Protein AF-A0A2E6ZWD9-F1 (afdb_monomer)

Mean predicted aligned error: 12.76 Å

Nearest PDB structures (foldseek):
  1gdv-assembly1_A  TM=7.088E-01  e=1.291E-01  Pyropia yezoensis
  1n90-assembly1_B  TM=5.352E-01  e=5.488E-02  Pseudomonas aeruginosa

Foldseek 3Di:
DDDDDDDDDDDDDPDDDPDDDPPPPPPPPDPPPPDPFQAAAPVLLVLLVVLCVVFPCVQQPADVPRGRNDHHLEDDVVCVVAQQFFLLVVLCCCQPPPPVDDDRDDDCNSQSNLVNSQVRHVRDHGDHHHDSNGRAGSNHD

Radius of gyration: 34.22 Å; Cα contacts (8 Å, |Δi|>4): 166; chains: 1; bounding box: 53×88×91 Å

Solvent-accessible surface area (backbone atoms only — not comparable to full-atom values): 8767 Å² total; per-residue (Å²): 134,88,85,85,90,80,88,90,81,86,84,89,77,97,73,89,78,94,72,87,79,83,78,77,77,78,80,76,76,74,77,76,73,87,60,83,74,36,65,16,28,60,68,36,21,54,57,4,45,59,52,31,64,74,64,42,36,85,36,39,36,68,53,95,96,42,80,48,76,44,73,56,73,46,55,69,76,26,43,79,72,39,21,82,36,34,36,25,58,55,44,50,48,45,62,79,56,38,56,89,68,80,87,58,79,61,87,63,45,59,51,15,32,48,33,22,41,36,47,67,57,70,45,64,69,29,91,45,72,54,62,52,75,37,79,53,46,50,64,54,132

pLDDT: mean 83.59, std 18.24, range [41.59, 98.69]

Sequence (141 aa):
MPPESTAPELSFGLKLMVKCCLTVVVWNALPATIGAQSTYTAAQADAGRLEYDRRCAECHEASDGFPRRAPALSGPGFEDRWGERRIRDLFVRMRDGMPPAGVRPRGESYTNVLAYLLRLNSVPAGATPLDPLSYEPLLGP

Structure (mmCIF, N/CA/C/O backbone):
data_AF-A0A2E6ZWD9-F1
#
_entry.id   AF-A0A2E6ZWD9-F1
#
loop_
_atom_site.group_PDB
_atom_site.id
_atom_site.type_symbol
_atom_site.label_atom_id
_atom_site.label_alt_id
_atom_site.label_comp_id
_atom_site.label_asym_id
_atom_site.label_entity_id
_atom_site.label_seq_id
_atom_site.pdbx_PDB_ins_code
_atom_site.Cartn_x
_atom_site.Cartn_y
_atom_site.Cartn_z
_atom_site.occupancy
_atom_site.B_iso_or_equiv
_atom_site.auth_seq_id
_atom_site.auth_comp_id
_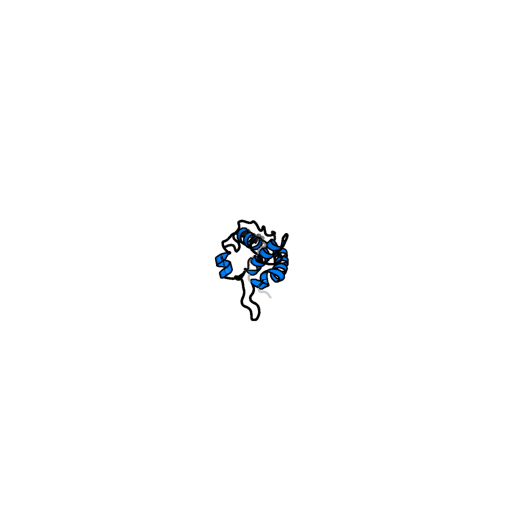atom_site.auth_asym_id
_atom_site.auth_atom_id
_atom_site.pdbx_PDB_model_num
ATOM 1 N N . MET A 1 1 ? -41.657 -77.055 72.518 1.00 43.84 1 MET A N 1
ATOM 2 C CA . MET A 1 1 ? -40.238 -77.155 72.909 1.00 43.84 1 MET A CA 1
ATOM 3 C C . MET A 1 1 ? -39.595 -75.806 72.590 1.00 43.84 1 MET A C 1
ATOM 5 O O . MET A 1 1 ? -39.558 -75.477 71.411 1.00 43.84 1 MET A O 1
ATOM 9 N N . PRO A 1 2 ? -39.254 -74.975 73.594 1.00 69.06 2 PRO A N 1
ATOM 10 C CA . PRO A 1 2 ? -38.356 -73.814 73.443 1.00 69.06 2 PRO A CA 1
ATOM 11 C C . PRO A 1 2 ? -36.889 -74.341 73.403 1.00 69.06 2 PRO A C 1
ATOM 13 O O . PRO A 1 2 ? -36.739 -75.553 73.608 1.00 69.06 2 PRO A O 1
ATOM 16 N N . PRO A 1 3 ? -35.815 -73.574 73.089 1.00 56.56 3 PRO A N 1
ATOM 17 C CA . PRO A 1 3 ? -35.453 -72.231 73.594 1.00 56.56 3 PRO A CA 1
ATOM 18 C C . PRO A 1 3 ? -35.149 -71.210 72.471 1.00 56.56 3 PRO A C 1
ATOM 20 O O . PRO A 1 3 ? -34.885 -71.592 71.339 1.00 56.56 3 PRO A O 1
ATOM 23 N N . GLU A 1 4 ? -35.317 -69.895 72.617 1.00 49.03 4 GLU A N 1
ATOM 24 C CA . GLU A 1 4 ? -34.938 -68.927 73.666 1.00 49.03 4 GLU A CA 1
ATOM 25 C C . GLU A 1 4 ? -33.495 -68.391 73.543 1.00 49.03 4 GLU A C 1
ATOM 27 O O . GLU A 1 4 ? -32.522 -69.137 73.630 1.00 49.03 4 GLU A O 1
ATOM 32 N N . SER A 1 5 ? -33.427 -67.050 73.460 1.00 54.19 5 SER A N 1
ATOM 33 C CA . SER A 1 5 ? -32.291 -66.155 73.758 1.00 54.19 5 SER A CA 1
ATOM 34 C C . SER A 1 5 ? -31.223 -66.026 72.648 1.00 54.19 5 SER A C 1
ATOM 36 O O . SER A 1 5 ? -30.875 -67.009 72.012 1.00 54.19 5 SER A O 1
ATOM 38 N N . THR A 1 6 ? -30.671 -64.863 72.287 1.00 53.28 6 THR A N 1
ATOM 39 C CA . THR A 1 6 ? -30.479 -63.546 72.934 1.00 53.28 6 THR A CA 1
ATOM 40 C C . THR A 1 6 ? -30.248 -62.498 71.814 1.00 53.28 6 THR A C 1
ATOM 42 O O . THR A 1 6 ? -29.515 -62.777 70.875 1.00 53.28 6 THR A O 1
ATOM 45 N N . ALA A 1 7 ? -31.002 -61.391 71.730 1.00 60.31 7 ALA A N 1
ATOM 46 C CA . ALA A 1 7 ? -30.761 -60.067 72.353 1.00 60.31 7 ALA A CA 1
ATOM 47 C C . ALA A 1 7 ? -29.796 -59.148 71.519 1.00 60.31 7 ALA A C 1
ATOM 49 O O . ALA A 1 7 ? -29.251 -59.614 70.527 1.00 60.31 7 ALA A O 1
ATOM 50 N N . PRO A 1 8 ? -29.632 -57.843 71.831 1.00 49.12 8 PRO A N 1
ATOM 51 C CA . PRO A 1 8 ? -30.289 -56.687 71.179 1.00 49.12 8 PRO A CA 1
ATOM 52 C C . PRO A 1 8 ? -29.233 -55.686 70.601 1.00 49.12 8 PRO A C 1
ATOM 54 O O . PRO A 1 8 ? -28.055 -56.010 70.578 1.00 49.12 8 PRO A O 1
ATOM 57 N N . GLU A 1 9 ? -29.486 -54.523 69.988 1.00 48.41 9 GLU A N 1
ATOM 58 C CA . GLU A 1 9 ? -30.175 -53.301 70.435 1.00 48.41 9 GLU A CA 1
ATOM 59 C C . GLU A 1 9 ? -30.228 -52.280 69.270 1.00 48.41 9 GLU A C 1
ATOM 61 O O . GLU A 1 9 ? -29.304 -52.188 68.465 1.00 48.41 9 GLU A O 1
ATOM 66 N N . LEU A 1 10 ? -31.320 -51.506 69.266 1.00 46.72 10 LEU A N 1
ATOM 67 C CA . LEU A 1 10 ? -31.520 -50.087 68.911 1.00 46.72 10 LEU A CA 1
ATOM 68 C C . LEU A 1 10 ? -30.707 -49.437 67.767 1.00 46.72 10 LEU A C 1
ATOM 70 O O . LEU A 1 10 ? -29.495 -49.317 67.833 1.00 46.72 10 LEU A O 1
ATOM 74 N N . SER A 1 11 ? -31.292 -48.935 66.672 1.00 48.88 11 SER A N 1
ATOM 75 C CA . SER A 1 11 ? -32.445 -48.036 66.426 1.00 48.88 11 SER A CA 1
ATOM 76 C C . SER A 1 11 ? -32.121 -46.535 66.347 1.00 48.88 11 SER A C 1
ATOM 78 O O . SER A 1 11 ? -31.274 -46.015 67.061 1.00 48.88 11 SER A O 1
ATOM 80 N N . PHE A 1 12 ? -32.949 -45.882 65.524 1.00 43.06 12 PHE A N 1
ATOM 81 C CA . PHE A 1 12 ? -33.235 -44.451 65.384 1.00 43.06 12 PHE A CA 1
ATOM 82 C C . PHE A 1 12 ? -32.196 -43.563 64.698 1.00 43.06 12 PHE A C 1
ATOM 84 O O . PHE A 1 12 ? -31.119 -43.293 65.214 1.00 43.06 12 PHE A O 1
ATOM 91 N N . GLY A 1 13 ? -32.615 -42.965 63.575 1.00 41.59 13 GLY A N 1
ATOM 92 C CA . GLY A 1 13 ? -31.910 -41.799 63.055 1.00 41.59 13 GLY A CA 1
ATOM 93 C C . GLY A 1 13 ? -32.316 -41.245 61.693 1.00 41.59 13 GLY A C 1
ATOM 94 O O . GLY A 1 13 ? -31.437 -40.800 60.968 1.00 41.59 13 GLY A O 1
ATOM 95 N N . LEU A 1 14 ? -33.598 -41.216 61.314 1.00 50.66 14 LEU A N 1
ATOM 96 C CA . LEU A 1 14 ? -34.040 -40.360 60.201 1.00 50.66 14 LEU A CA 1
ATOM 97 C C . LEU A 1 14 ? -33.942 -38.879 60.619 1.00 50.66 14 LEU A C 1
ATOM 99 O O . LEU A 1 14 ? -34.870 -38.384 61.252 1.00 50.66 14 LEU A O 1
ATOM 103 N N . LYS A 1 15 ? -32.852 -38.180 60.260 1.00 45.41 15 LYS A N 1
ATOM 104 C CA . LYS A 1 15 ? -32.747 -36.702 60.159 1.00 45.41 15 LYS A CA 1
ATOM 105 C C . LYS A 1 15 ? -31.658 -36.362 59.121 1.00 45.41 15 LYS A C 1
ATOM 107 O O .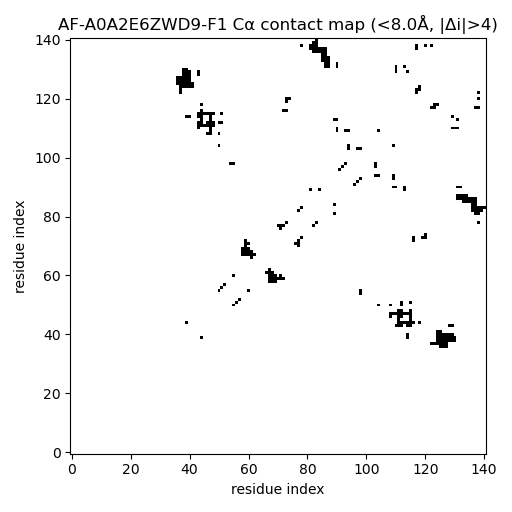 LYS A 1 15 ? -30.506 -36.705 59.323 1.00 45.41 15 LYS A O 1
ATOM 112 N N . LEU A 1 16 ? -32.011 -35.909 57.917 1.00 44.31 16 LEU A N 1
ATOM 113 C CA . LEU A 1 16 ? -32.245 -34.508 57.517 1.00 44.31 16 LEU A CA 1
ATOM 114 C C . LEU A 1 16 ? -30.987 -33.849 56.899 1.00 44.31 16 LEU A C 1
ATOM 116 O O . LEU A 1 16 ? -29.897 -33.947 57.446 1.00 44.31 16 LEU A O 1
ATOM 120 N N . MET A 1 17 ? -31.217 -33.100 55.809 1.00 53.88 17 MET A N 1
ATOM 121 C CA . MET A 1 17 ? -30.342 -32.113 55.142 1.00 53.88 17 MET A CA 1
ATOM 122 C C . MET A 1 17 ? -29.305 -32.623 54.127 1.00 53.88 17 MET A C 1
ATOM 124 O O . MET A 1 17 ? -28.102 -32.630 54.368 1.00 53.88 17 MET A O 1
ATOM 128 N N . VAL A 1 18 ? -29.777 -32.854 52.895 1.00 54.12 18 VAL A N 1
ATOM 129 C CA . VAL A 1 18 ? -28.974 -32.587 51.690 1.00 54.12 18 VAL A CA 1
ATOM 130 C C . VAL A 1 18 ? -28.768 -31.072 51.621 1.00 54.12 18 VAL A C 1
ATOM 132 O O . VAL A 1 18 ? -29.676 -30.310 51.294 1.00 54.12 18 VAL A O 1
ATOM 135 N N . LYS A 1 19 ? -27.590 -30.635 52.065 1.00 46.91 19 LYS A N 1
ATOM 136 C CA . LYS A 1 19 ? -27.186 -29.236 52.190 1.00 46.91 19 LYS A CA 1
ATOM 137 C C . LYS A 1 19 ? -26.616 -28.738 50.861 1.00 46.91 19 LYS A C 1
ATOM 139 O O . LYS A 1 19 ? -25.750 -29.378 50.275 1.00 46.91 19 LYS A O 1
ATOM 144 N N . CYS A 1 20 ? -27.130 -27.586 50.429 1.00 50.78 20 CYS A N 1
ATOM 145 C CA . CYS A 1 20 ? -26.685 -26.755 49.316 1.00 50.78 20 CYS A CA 1
ATOM 146 C C . CYS A 1 20 ? -25.174 -26.803 49.041 1.00 50.78 20 CYS A C 1
ATOM 148 O O . CYS A 1 20 ? -24.390 -26.341 49.866 1.00 50.78 20 CYS A O 1
ATOM 150 N N . CYS A 1 21 ? -24.810 -27.174 47.815 1.00 50.72 21 CYS A N 1
ATOM 151 C CA . CYS A 1 21 ? -23.615 -26.668 47.146 1.00 50.72 21 CYS A CA 1
ATOM 152 C C . CYS A 1 21 ? -24.056 -26.054 45.811 1.00 50.72 21 CYS A C 1
ATOM 154 O O . CYS A 1 21 ? -23.970 -26.677 44.758 1.00 50.72 21 CYS A O 1
ATOM 156 N N . LEU A 1 22 ? -24.589 -24.830 45.880 1.00 55.81 22 LEU A N 1
ATOM 157 C CA . LEU A 1 22 ? -24.702 -23.925 44.736 1.00 55.81 22 LEU A CA 1
ATOM 158 C C . LEU A 1 22 ? -23.280 -23.588 44.280 1.00 55.81 22 LEU A C 1
ATOM 160 O O . LEU A 1 22 ? -22.667 -22.647 44.779 1.00 55.81 22 LEU A O 1
ATOM 164 N N . THR A 1 23 ? -22.724 -24.362 43.355 1.00 62.34 23 THR A N 1
ATOM 165 C CA . THR A 1 23 ? -21.532 -23.932 42.627 1.00 62.34 23 THR A CA 1
ATOM 166 C C . THR A 1 23 ? -21.975 -22.892 41.607 1.00 62.34 23 THR A C 1
ATOM 168 O O . THR A 1 23 ? -22.363 -23.222 40.488 1.00 62.34 23 THR A O 1
ATOM 171 N N . VAL A 1 24 ? -21.970 -21.623 42.013 1.00 60.34 24 VAL A N 1
ATOM 172 C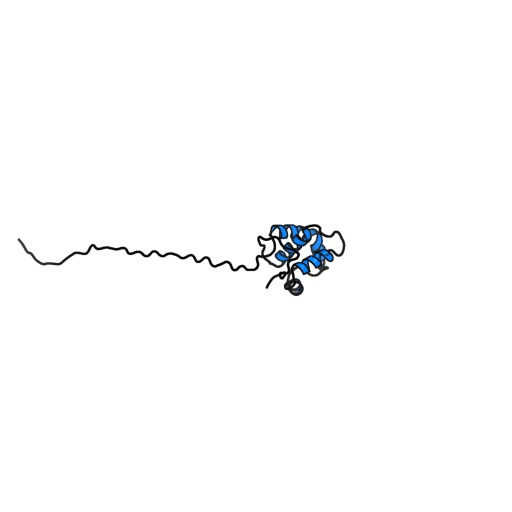 CA . VAL A 1 24 ? -22.043 -20.500 41.078 1.00 60.34 24 VAL A CA 1
ATOM 173 C C . VAL A 1 24 ? -20.759 -20.542 40.256 1.00 60.34 24 VAL A C 1
ATOM 175 O O . VAL A 1 24 ? -19.691 -20.159 40.728 1.00 60.34 24 VAL A O 1
ATOM 178 N N . VAL A 1 25 ? -20.844 -21.066 39.035 1.00 64.88 25 VAL A N 1
ATOM 179 C CA . VAL A 1 25 ? -19.762 -20.958 38.058 1.00 64.88 25 VAL A CA 1
ATOM 180 C C . VAL A 1 25 ? -19.752 -19.506 37.589 1.00 64.88 25 VAL A C 1
ATOM 182 O O . VAL A 1 25 ? -20.547 -19.104 36.745 1.00 64.88 25 VAL A O 1
ATOM 185 N N . VAL A 1 26 ? -18.886 -18.693 38.190 1.00 62.94 26 VAL A N 1
ATOM 186 C CA . VAL A 1 26 ? -18.640 -17.320 37.742 1.00 62.94 26 VAL A CA 1
ATOM 187 C C . VAL A 1 26 ? -17.845 -17.403 36.438 1.00 62.94 26 VAL A C 1
ATOM 189 O O . VAL A 1 26 ? -16.628 -17.584 36.451 1.00 62.94 26 VAL A O 1
ATOM 192 N N . TRP A 1 27 ? -18.529 -17.310 35.295 1.00 69.56 27 TRP A N 1
ATOM 193 C CA . TRP A 1 27 ? -17.885 -17.022 34.012 1.00 69.56 27 TRP A CA 1
ATOM 194 C C . TRP A 1 27 ? -17.364 -15.587 34.052 1.00 69.56 27 TRP A C 1
ATOM 196 O O . TRP A 1 27 ? -18.067 -14.641 33.706 1.00 69.56 27 TRP A O 1
ATOM 206 N N . ASN A 1 28 ? -16.121 -15.417 34.493 1.00 62.44 28 ASN A N 1
ATOM 207 C CA . ASN A 1 28 ? -15.392 -14.195 34.196 1.00 62.44 28 ASN A CA 1
ATOM 208 C C . ASN A 1 28 ? -15.108 -14.194 32.691 1.00 62.44 28 ASN A C 1
ATOM 210 O O . ASN A 1 28 ? -14.197 -14.880 32.226 1.00 62.44 28 ASN A O 1
ATOM 214 N N . ALA A 1 29 ? -15.906 -13.449 31.924 1.00 69.38 29 ALA A N 1
ATOM 215 C CA . ALA A 1 29 ? -15.510 -13.046 30.585 1.00 69.38 29 ALA A CA 1
ATOM 216 C C . ALA A 1 29 ? -14.241 -12.200 30.738 1.00 69.38 29 ALA A C 1
ATOM 218 O O . ALA A 1 29 ? -14.276 -11.120 31.328 1.00 69.38 29 ALA A O 1
ATOM 219 N N . LEU A 1 30 ? -13.106 -12.724 30.273 1.00 70.81 30 LEU A N 1
ATOM 220 C CA . LEU A 1 30 ? -11.880 -11.940 30.183 1.00 70.81 30 LEU A CA 1
ATOM 221 C C . LEU A 1 30 ? -12.189 -10.715 29.309 1.00 70.81 30 LEU A C 1
ATOM 223 O O . LEU A 1 30 ? -12.766 -10.892 28.230 1.00 70.81 30 LEU A O 1
ATOM 227 N N . PRO A 1 31 ? -11.858 -9.486 29.745 1.00 59.84 31 PRO A N 1
ATOM 228 C CA . PRO A 1 31 ? -11.992 -8.332 28.876 1.00 59.84 31 PRO A CA 1
ATOM 229 C C . PRO A 1 31 ? -11.139 -8.604 27.640 1.00 59.84 31 PRO A C 1
ATOM 231 O O . PRO A 1 31 ? -9.940 -8.864 27.761 1.00 59.84 31 PRO A O 1
ATOM 234 N N . ALA A 1 32 ? -11.759 -8.583 26.458 1.00 63.84 32 ALA A N 1
ATOM 235 C CA . ALA A 1 32 ? -11.007 -8.493 25.221 1.00 63.84 32 ALA A CA 1
ATOM 236 C C . ALA A 1 32 ? -10.117 -7.260 25.374 1.00 63.84 32 ALA A C 1
ATOM 238 O O . ALA A 1 32 ? -10.619 -6.143 25.531 1.00 63.84 32 ALA A O 1
ATOM 239 N N . THR A 1 33 ? -8.802 -7.466 25.430 1.00 53.66 33 THR A N 1
ATOM 240 C CA . THR A 1 33 ? -7.869 -6.359 25.307 1.00 53.66 33 THR A CA 1
ATOM 241 C C . THR A 1 33 ? -8.261 -5.642 24.024 1.00 53.66 33 THR A C 1
ATOM 243 O O . THR A 1 33 ? -8.406 -6.271 22.974 1.00 53.66 33 THR A O 1
ATOM 246 N N . ILE A 1 34 ? -8.511 -4.336 24.111 1.00 57.97 34 ILE A N 1
ATOM 247 C CA . ILE A 1 34 ? -8.645 -3.489 22.928 1.00 57.97 34 ILE A CA 1
ATOM 248 C C . ILE A 1 34 ? -7.230 -3.412 22.342 1.00 57.97 34 ILE A C 1
ATOM 250 O O . ILE A 1 34 ? -6.511 -2.438 22.530 1.00 57.97 34 ILE A O 1
ATOM 254 N N . GLY A 1 35 ? -6.775 -4.508 21.731 1.00 52.81 35 GLY A N 1
ATOM 255 C CA . GLY A 1 35 ? -5.706 -4.463 20.752 1.00 52.81 35 GLY A CA 1
ATOM 256 C C . GLY A 1 35 ? -6.195 -3.559 19.633 1.00 52.81 35 GLY A C 1
ATOM 257 O O . GLY A 1 35 ? -7.392 -3.576 19.324 1.00 52.81 35 GLY A O 1
ATOM 258 N N . ALA A 1 36 ? -5.301 -2.726 19.101 1.00 56.41 36 ALA A N 1
ATOM 259 C CA . ALA A 1 36 ? -5.602 -1.827 17.996 1.00 56.41 36 ALA A CA 1
ATOM 260 C C . ALA A 1 36 ? -6.450 -2.582 16.966 1.00 56.41 36 ALA A C 1
ATOM 262 O O . ALA A 1 36 ? -6.019 -3.594 16.411 1.00 56.41 36 ALA A O 1
ATOM 263 N N . GLN A 1 37 ? -7.711 -2.170 16.815 1.00 58.94 37 GLN A N 1
ATOM 264 C CA . GLN A 1 37 ? -8.622 -2.838 15.899 1.00 58.94 37 GLN A CA 1
ATOM 265 C C . GLN A 1 37 ? -8.006 -2.718 14.511 1.00 58.94 37 GLN A C 1
ATOM 267 O O . GLN A 1 37 ? -7.755 -1.607 14.047 1.00 58.94 37 GLN A O 1
ATOM 272 N N . SER A 1 38 ? -7.723 -3.853 13.877 1.00 64.88 38 SER A N 1
ATOM 273 C CA . SER A 1 38 ? -7.080 -3.872 12.572 1.00 64.88 38 SER A CA 1
ATOM 274 C C . SER A 1 38 ? -7.847 -3.000 11.577 1.00 64.88 38 SER A C 1
ATOM 276 O O . SER A 1 38 ? -9.073 -3.070 11.453 1.00 64.88 38 SER A O 1
ATOM 278 N N . THR A 1 39 ? -7.116 -2.134 10.888 1.00 80.06 39 THR A N 1
ATOM 279 C CA . THR A 1 39 ? -7.668 -0.947 10.236 1.00 80.06 39 THR A CA 1
ATOM 280 C C . THR A 1 39 ? -8.003 -1.194 8.770 1.00 80.06 39 THR A C 1
ATOM 282 O O . THR A 1 39 ? -7.502 -0.496 7.908 1.00 80.06 39 THR A O 1
ATOM 285 N N . TYR A 1 40 ? -8.830 -2.185 8.437 1.00 96.06 40 TYR A N 1
ATOM 286 C CA . TYR A 1 40 ? -9.469 -2.282 7.113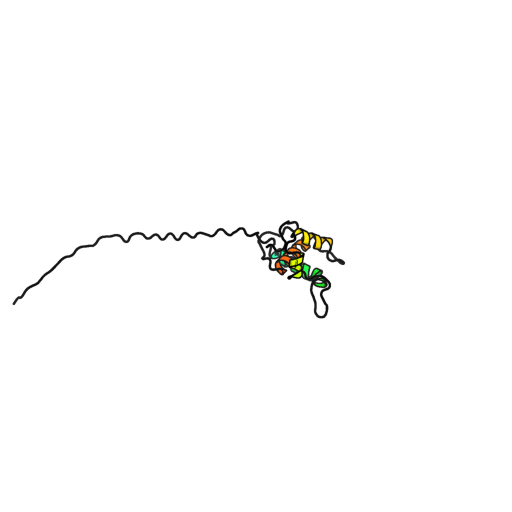 1.00 96.06 40 TYR A CA 1
ATOM 287 C C . TYR A 1 40 ? -10.536 -3.381 7.089 1.00 96.06 40 TYR A C 1
ATOM 289 O O . TYR A 1 40 ? -10.471 -4.328 7.868 1.00 96.06 40 TYR A O 1
ATOM 297 N N . THR A 1 41 ? -11.476 -3.319 6.142 1.00 97.31 41 THR A N 1
ATOM 298 C CA . THR A 1 41 ? -12.460 -4.400 5.930 1.00 97.31 41 THR A CA 1
ATOM 299 C C . THR A 1 41 ? -12.005 -5.401 4.867 1.00 97.31 41 THR A C 1
ATOM 301 O O . THR A 1 41 ? -11.344 -5.036 3.893 1.00 97.31 41 THR A O 1
ATOM 304 N N . ALA A 1 42 ? -12.432 -6.664 4.978 1.00 97.94 42 ALA A N 1
ATOM 305 C CA . ALA A 1 42 ? -12.155 -7.681 3.956 1.00 97.94 42 ALA A CA 1
ATOM 306 C C . ALA A 1 42 ? -12.591 -7.234 2.545 1.00 97.94 42 ALA A C 1
ATOM 308 O O . ALA A 1 42 ? -11.841 -7.404 1.586 1.00 97.94 42 ALA A O 1
ATOM 309 N N . ALA A 1 43 ? -13.740 -6.556 2.443 1.00 98.31 43 ALA A N 1
ATOM 310 C CA . ALA A 1 43 ? -14.247 -6.009 1.187 1.00 98.31 43 ALA A CA 1
ATOM 311 C C . ALA A 1 43 ? -13.292 -4.982 0.547 1.00 98.31 43 ALA A C 1
ATOM 313 O O . ALA A 1 43 ? -13.090 -5.011 -0.668 1.00 98.31 43 ALA A O 1
ATOM 314 N N . GLN A 1 44 ? -12.657 -4.110 1.343 1.00 98.44 44 GLN A N 1
ATOM 315 C CA . GLN A 1 44 ? -11.643 -3.178 0.833 1.00 98.44 44 GLN A CA 1
ATOM 316 C C . GLN A 1 44 ? -10.424 -3.925 0.289 1.00 98.44 44 GLN A C 1
ATOM 318 O O . GLN A 1 44 ? -9.933 -3.589 -0.787 1.00 98.44 44 GLN A O 1
ATOM 323 N N . ALA A 1 45 ? -9.955 -4.959 0.991 1.00 98.56 45 ALA A N 1
ATOM 324 C CA . ALA A 1 45 ? -8.817 -5.750 0.534 1.00 98.56 45 ALA A CA 1
ATOM 325 C C . ALA A 1 45 ? -9.136 -6.567 -0.732 1.00 98.56 45 ALA A C 1
ATOM 327 O O . ALA A 1 45 ? -8.264 -6.739 -1.585 1.00 98.56 45 ALA A O 1
ATOM 328 N N . ASP A 1 46 ? -10.369 -7.049 -0.892 1.00 98.69 46 ASP A N 1
ATOM 329 C CA . ASP A 1 46 ? -10.815 -7.740 -2.108 1.00 98.69 46 ASP A CA 1
ATOM 330 C C . ASP A 1 46 ? -10.899 -6.796 -3.304 1.00 98.69 46 ASP A C 1
ATOM 332 O O . ASP A 1 46 ? -10.323 -7.082 -4.356 1.00 98.69 46 ASP A O 1
ATOM 336 N N . ALA A 1 47 ? -11.523 -5.627 -3.132 1.00 98.44 47 ALA A N 1
ATOM 337 C CA . ALA A 1 47 ? -11.520 -4.584 -4.154 1.00 98.44 47 ALA A CA 1
ATOM 338 C C . ALA A 1 47 ? -10.088 -4.132 -4.497 1.00 98.44 47 ALA A C 1
ATOM 340 O O . ALA A 1 47 ? -9.757 -3.899 -5.660 1.00 98.44 47 ALA A O 1
ATOM 341 N N . GLY A 1 48 ? -9.220 -4.055 -3.487 1.00 98.44 48 GLY A N 1
ATOM 342 C CA . GLY A 1 48 ? -7.817 -3.689 -3.626 1.00 98.44 48 GLY A CA 1
ATOM 343 C C . GLY A 1 48 ? -7.002 -4.687 -4.425 1.00 98.44 48 GLY A C 1
ATOM 344 O O . GLY A 1 48 ? -6.204 -4.275 -5.261 1.00 98.44 48 GLY A O 1
ATOM 345 N N . ARG A 1 49 ? -7.235 -5.987 -4.221 1.00 98.50 49 ARG A N 1
ATOM 346 C CA . ARG A 1 49 ? -6.584 -7.054 -4.988 1.00 98.50 49 ARG A CA 1
ATOM 347 C C . ARG A 1 49 ? -6.866 -6.906 -6.482 1.00 98.50 49 ARG A C 1
ATOM 349 O O . ARG A 1 49 ? -5.949 -6.978 -7.288 1.00 98.50 49 ARG A O 1
ATOM 356 N N . LEU A 1 50 ? -8.118 -6.628 -6.853 1.00 97.88 50 LEU A N 1
ATOM 357 C CA . LEU A 1 50 ? -8.498 -6.444 -8.258 1.00 97.88 50 LEU A CA 1
ATOM 358 C C . LEU A 1 50 ? -7.773 -5.257 -8.908 1.00 97.88 50 LEU A C 1
ATOM 360 O O . LEU A 1 50 ? -7.346 -5.348 -10.058 1.00 97.88 50 LEU A O 1
ATOM 364 N N . GLU A 1 51 ? -7.624 -4.139 -8.195 1.00 96.88 51 GLU A N 1
ATOM 365 C CA . GLU A 1 51 ? -6.878 -2.983 -8.708 1.00 96.88 51 GLU A CA 1
ATOM 366 C C . GLU A 1 51 ? -5.360 -3.211 -8.696 1.00 96.88 51 GLU A C 1
ATOM 368 O O . GLU A 1 51 ? -4.670 -2.756 -9.612 1.00 96.88 51 GLU A O 1
ATOM 373 N N . TYR A 1 52 ? -4.844 -3.953 -7.713 1.00 97.31 52 TYR A N 1
ATOM 374 C CA . TYR A 1 52 ? -3.443 -4.357 -7.645 1.00 97.31 52 TYR A CA 1
ATOM 375 C C . TYR A 1 52 ? -3.050 -5.212 -8.854 1.00 97.31 52 TYR A C 1
ATOM 377 O O . TYR A 1 52 ? -2.093 -4.868 -9.549 1.00 97.31 52 TYR A O 1
ATOM 385 N N . ASP A 1 53 ? -3.826 -6.258 -9.152 1.00 95.94 53 ASP A N 1
ATOM 386 C CA . ASP A 1 53 ? -3.578 -7.176 -10.271 1.00 95.94 53 ASP A CA 1
ATOM 387 C C . ASP A 1 53 ? -3.542 -6.412 -11.610 1.00 95.94 53 ASP A C 1
ATOM 389 O O . ASP A 1 53 ? -2.723 -6.685 -12.483 1.00 95.94 53 ASP A O 1
ATOM 393 N N . ARG A 1 54 ? -4.403 -5.396 -11.763 1.00 93.25 54 ARG A N 1
ATOM 394 C CA . ARG A 1 54 ? -4.523 -4.604 -12.999 1.00 93.25 54 ARG A CA 1
ATOM 395 C C . ARG A 1 54 ? -3.430 -3.557 -13.194 1.00 93.25 54 ARG A C 1
ATOM 397 O O . ARG A 1 54 ? -3.195 -3.160 -14.331 1.00 93.25 54 ARG A O 1
ATOM 404 N N . ARG A 1 55 ? -2.860 -3.009 -12.115 1.00 92.81 55 ARG A N 1
ATOM 405 C CA . ARG A 1 55 ? -2.065 -1.763 -12.193 1.00 92.81 55 ARG A CA 1
ATOM 406 C C . ARG A 1 55 ? -0.756 -1.773 -11.418 1.00 92.81 55 ARG A C 1
ATOM 408 O O . ARG A 1 55 ? 0.116 -0.956 -11.703 1.00 92.81 55 ARG A O 1
ATOM 415 N N . CYS A 1 56 ? -0.632 -2.626 -10.409 1.00 95.31 56 CYS A N 1
ATOM 416 C CA . CYS A 1 56 ? 0.520 -2.660 -9.510 1.00 95.31 56 CYS A CA 1
ATOM 417 C C . CYS A 1 56 ? 1.420 -3.860 -9.816 1.00 95.31 56 CYS A C 1
ATOM 419 O O . CYS A 1 56 ? 2.641 -3.696 -9.895 1.00 95.31 56 CYS A O 1
ATOM 421 N N . ALA A 1 57 ? 0.818 -5.034 -10.029 1.00 94.44 57 ALA A N 1
ATOM 422 C CA . ALA A 1 57 ? 1.519 -6.303 -10.212 1.00 94.44 57 ALA A CA 1
ATOM 423 C C . ALA A 1 57 ? 2.529 -6.266 -11.367 1.00 94.44 57 ALA A C 1
ATOM 425 O O . ALA A 1 57 ? 3.649 -6.739 -11.222 1.00 94.44 57 ALA A O 1
ATOM 426 N N . GLU A 1 58 ? 2.200 -5.590 -12.471 1.00 90.94 58 GLU A N 1
ATOM 427 C CA . GLU A 1 58 ? 3.057 -5.511 -13.662 1.00 90.94 58 GLU A CA 1
ATOM 428 C C . GLU A 1 58 ? 4.493 -5.028 -13.367 1.00 90.94 58 GLU A C 1
ATOM 430 O O . GLU A 1 58 ? 5.448 -5.429 -14.036 1.00 90.94 58 GLU A O 1
ATOM 435 N N . CYS A 1 59 ? 4.660 -4.142 -12.379 1.00 94.12 59 CYS A N 1
ATOM 436 C CA . CYS A 1 59 ? 5.972 -3.641 -11.959 1.00 94.12 59 CYS A CA 1
ATOM 437 C C . CYS A 1 59 ? 6.448 -4.270 -10.646 1.00 94.12 59 CYS A C 1
ATOM 439 O O . CYS A 1 59 ? 7.654 -4.441 -10.449 1.00 94.12 59 CYS A O 1
ATOM 441 N N . HIS A 1 60 ? 5.515 -4.552 -9.736 1.00 96.25 60 HIS A N 1
ATOM 442 C CA . HIS A 1 60 ? 5.804 -4.943 -8.362 1.00 96.25 60 HIS A CA 1
ATOM 443 C C . HIS A 1 60 ? 5.760 -6.445 -8.113 1.00 96.25 60 HIS A C 1
ATOM 445 O O . HIS A 1 60 ? 6.135 -6.843 -7.018 1.00 96.25 60 HIS A O 1
ATOM 451 N N . GLU A 1 61 ? 5.382 -7.278 -9.075 1.00 93.19 61 GLU A N 1
ATOM 452 C CA . GLU A 1 61 ? 5.540 -8.730 -9.016 1.00 93.19 61 GLU A CA 1
ATOM 453 C C . GLU A 1 61 ? 6.626 -9.194 -9.987 1.00 93.19 61 GLU A C 1
ATOM 455 O O . GLU A 1 61 ? 6.952 -8.523 -10.968 1.00 93.19 61 GLU A O 1
ATOM 460 N N . ALA A 1 62 ? 7.250 -10.322 -9.657 1.00 89.81 62 ALA A N 1
ATOM 461 C CA . ALA A 1 62 ? 8.045 -11.045 -10.636 1.00 89.81 62 ALA A CA 1
ATOM 462 C C . ALA A 1 62 ? 7.087 -11.884 -11.486 1.00 89.81 62 ALA A C 1
ATOM 464 O O . ALA A 1 62 ? 6.107 -12.409 -10.958 1.00 89.81 62 ALA A O 1
ATOM 465 N N . SER A 1 63 ? 7.383 -12.026 -12.771 1.00 86.38 63 SER A N 1
ATOM 466 C CA . SER A 1 63 ? 6.650 -12.914 -13.669 1.00 86.38 63 SER A CA 1
ATOM 467 C C . SER A 1 63 ? 7.610 -13.895 -14.330 1.00 86.38 63 SER A C 1
ATOM 469 O O . SER A 1 63 ? 8.833 -13.734 -14.267 1.00 86.38 63 SER A O 1
ATOM 471 N N . ASP A 1 64 ? 7.064 -14.943 -14.941 1.00 86.25 64 ASP A N 1
ATOM 472 C CA . ASP A 1 64 ? 7.869 -15.993 -15.556 1.00 86.25 64 ASP A CA 1
ATOM 473 C C . ASP A 1 64 ? 8.835 -15.409 -16.594 1.00 86.25 64 ASP A C 1
ATOM 475 O O . ASP A 1 64 ? 8.436 -14.819 -17.598 1.00 86.25 64 ASP A O 1
ATOM 479 N N . GLY A 1 65 ? 10.132 -15.558 -16.322 1.00 83.75 65 GLY A N 1
ATOM 480 C CA . GLY A 1 65 ? 11.205 -15.077 -17.190 1.00 83.75 65 GLY A CA 1
ATOM 481 C C . GLY A 1 65 ? 11.526 -13.582 -17.088 1.00 83.75 65 GLY A C 1
ATOM 482 O O . GLY A 1 65 ? 12.484 -13.150 -17.728 1.00 83.75 65 GLY A O 1
ATOM 483 N N . PHE A 1 66 ? 10.810 -12.800 -16.270 1.00 83.00 66 PHE A N 1
ATOM 484 C CA . PHE A 1 66 ? 11.067 -11.366 -16.113 1.00 83.00 66 PHE A CA 1
ATOM 485 C C . PHE A 1 66 ? 11.233 -10.967 -14.641 1.00 83.00 66 PHE A C 1
ATOM 487 O O . PHE A 1 66 ? 10.318 -11.138 -13.828 1.00 83.00 66 PHE A O 1
ATOM 494 N N . PRO A 1 67 ? 12.390 -10.390 -14.265 1.00 88.81 67 PRO A N 1
ATOM 495 C CA . PRO A 1 67 ? 12.587 -9.911 -12.909 1.00 88.81 67 PRO A CA 1
ATOM 496 C C . PRO A 1 67 ? 11.645 -8.742 -12.608 1.00 88.81 67 PRO A C 1
ATOM 498 O O . PRO A 1 67 ? 11.320 -7.922 -13.471 1.00 88.81 67 PRO A O 1
ATOM 501 N N . ARG A 1 68 ? 11.256 -8.643 -11.336 1.00 92.56 68 ARG A N 1
ATOM 502 C CA . ARG A 1 68 ? 10.480 -7.522 -10.799 1.00 92.56 68 ARG A CA 1
ATOM 503 C C . ARG A 1 68 ? 11.193 -6.197 -11.104 1.00 92.56 68 ARG A C 1
ATOM 505 O O . ARG A 1 68 ? 12.391 -6.068 -10.857 1.00 92.56 68 ARG A O 1
ATOM 512 N N . ARG A 1 69 ? 10.457 -5.204 -11.610 1.00 92.56 69 ARG A N 1
ATOM 513 C CA . ARG A 1 69 ? 11.004 -3.896 -12.038 1.00 92.56 69 ARG A CA 1
ATOM 514 C C . ARG A 1 69 ? 10.966 -2.826 -10.946 1.00 92.56 69 ARG A C 1
ATOM 516 O O . ARG A 1 69 ? 11.617 -1.792 -11.071 1.00 92.56 69 ARG A O 1
ATOM 523 N N . ALA A 1 70 ? 10.200 -3.063 -9.888 1.00 95.00 70 ALA A N 1
ATOM 524 C CA . ALA A 1 70 ? 10.063 -2.191 -8.730 1.00 95.00 70 ALA A CA 1
ATOM 525 C C . ALA A 1 70 ? 10.250 -2.992 -7.425 1.00 95.00 70 ALA A C 1
ATOM 527 O O . ALA A 1 70 ? 10.229 -4.220 -7.456 1.00 95.00 70 ALA A O 1
ATOM 528 N N . PRO A 1 71 ? 10.440 -2.344 -6.262 1.00 96.19 71 PRO A N 1
ATOM 529 C CA . PRO A 1 71 ? 10.561 -3.056 -4.991 1.00 96.19 71 PRO A CA 1
ATOM 530 C C . PRO A 1 71 ? 9.358 -3.959 -4.704 1.00 96.19 71 PRO A C 1
ATOM 532 O O . PRO A 1 71 ? 8.231 -3.642 -5.094 1.00 96.19 71 PRO A O 1
ATOM 535 N N . ALA A 1 72 ? 9.585 -5.058 -3.985 1.00 96.38 72 ALA A N 1
ATOM 536 C CA . ALA A 1 72 ? 8.496 -5.894 -3.503 1.00 96.38 72 ALA A CA 1
ATOM 537 C C . ALA A 1 72 ? 7.566 -5.109 -2.568 1.00 96.38 72 ALA A C 1
ATOM 539 O O . ALA A 1 72 ? 8.019 -4.266 -1.793 1.00 96.38 72 ALA A O 1
ATOM 540 N N . LEU A 1 73 ? 6.265 -5.386 -2.661 1.00 97.44 73 LEU A N 1
ATOM 541 C CA . LEU A 1 73 ? 5.239 -4.776 -1.808 1.00 97.44 73 LEU A CA 1
ATOM 542 C C . LEU A 1 73 ? 4.845 -5.680 -0.630 1.00 97.44 73 LEU A C 1
ATOM 544 O O . LEU A 1 73 ? 3.808 -5.470 -0.004 1.00 97.44 73 LEU A O 1
ATOM 548 N N . SER A 1 74 ? 5.679 -6.682 -0.345 1.00 96.06 74 SER A N 1
ATOM 549 C CA . SER A 1 74 ? 5.568 -7.542 0.824 1.00 96.06 74 SER A CA 1
ATOM 550 C C . SER A 1 74 ? 6.905 -8.154 1.241 1.00 96.06 74 SER A C 1
ATOM 552 O O . SER A 1 74 ? 7.871 -8.150 0.466 1.00 96.06 74 SER A O 1
ATOM 554 N N . GLY A 1 75 ? 6.939 -8.683 2.466 1.00 94.56 75 GLY A N 1
ATOM 555 C CA . GLY A 1 75 ? 8.088 -9.370 3.057 1.00 94.56 75 GLY A CA 1
ATOM 556 C C . GLY A 1 75 ? 9.124 -8.426 3.682 1.00 94.56 75 GLY A C 1
ATOM 557 O O . GLY A 1 75 ? 8.886 -7.219 3.764 1.00 94.56 75 GLY A O 1
ATOM 558 N N . PRO A 1 76 ? 10.311 -8.940 4.063 1.00 94.88 76 PRO A N 1
ATOM 559 C CA . PRO A 1 76 ? 11.241 -8.224 4.944 1.00 94.88 76 PRO A CA 1
ATOM 560 C C . PRO A 1 76 ? 11.660 -6.842 4.432 1.00 94.88 76 PRO A C 1
ATOM 562 O O . PRO A 1 76 ? 11.605 -5.859 5.154 1.00 94.88 76 PRO A O 1
ATOM 565 N N . GLY A 1 77 ? 11.980 -6.713 3.140 1.00 95.25 77 GLY A N 1
ATOM 566 C CA . GLY A 1 77 ? 12.372 -5.413 2.578 1.00 95.25 77 GLY A CA 1
ATOM 567 C C . GLY A 1 77 ? 11.235 -4.381 2.519 1.00 95.25 77 GLY A C 1
ATOM 568 O O . GLY A 1 77 ? 11.497 -3.178 2.426 1.00 95.25 77 GLY A O 1
ATOM 569 N N . PHE A 1 78 ? 9.976 -4.829 2.537 1.00 97.12 78 PHE A N 1
ATOM 570 C CA . PHE A 1 78 ? 8.819 -3.950 2.687 1.00 97.12 78 PHE A CA 1
ATOM 571 C C . PHE A 1 78 ? 8.629 -3.564 4.154 1.00 97.12 78 PHE A C 1
ATOM 573 O O . PHE A 1 78 ? 8.476 -2.376 4.434 1.00 97.12 78 PHE A O 1
ATOM 580 N N . GLU A 1 79 ? 8.695 -4.538 5.063 1.00 95.75 79 GLU A N 1
ATOM 581 C CA . GLU A 1 79 ? 8.621 -4.346 6.516 1.00 95.75 79 GLU A CA 1
ATOM 582 C C . GLU A 1 79 ? 9.683 -3.352 7.004 1.00 95.75 79 GLU A C 1
ATOM 584 O O . GLU A 1 79 ? 9.324 -2.326 7.576 1.00 95.75 79 GLU A O 1
ATOM 589 N N . ASP A 1 80 ? 10.953 -3.550 6.647 1.00 96.44 80 ASP A N 1
ATOM 590 C CA . ASP A 1 80 ? 12.065 -2.656 7.007 1.00 96.44 80 ASP A CA 1
ATOM 591 C C . ASP A 1 80 ? 11.835 -1.211 6.544 1.00 96.44 80 ASP A C 1
ATOM 593 O O . ASP A 1 80 ? 12.252 -0.242 7.179 1.00 96.44 80 ASP A O 1
ATOM 597 N N . ARG A 1 81 ? 11.189 -1.042 5.385 1.00 96.31 81 ARG A N 1
ATOM 598 C CA . ARG A 1 81 ? 10.966 0.276 4.783 1.00 96.31 81 ARG A CA 1
ATOM 599 C C . ARG A 1 81 ? 9.713 0.960 5.316 1.00 96.31 81 ARG A C 1
ATOM 601 O O . ARG A 1 81 ? 9.673 2.193 5.351 1.00 96.31 81 ARG A O 1
ATOM 608 N N . TRP A 1 82 ? 8.665 0.197 5.602 1.00 96.88 82 TRP A N 1
ATOM 609 C CA . TRP A 1 82 ? 7.314 0.724 5.774 1.00 96.88 82 TRP A CA 1
ATOM 610 C C . TRP A 1 82 ? 6.626 0.309 7.068 1.00 96.88 82 TRP A C 1
ATOM 612 O O . TRP A 1 82 ? 5.711 1.022 7.462 1.00 96.88 82 TRP A O 1
ATOM 622 N N . GLY A 1 83 ? 7.037 -0.775 7.725 1.00 94.38 83 GLY A N 1
ATOM 623 C CA . GLY A 1 83 ? 6.329 -1.369 8.863 1.00 94.38 83 GLY A CA 1
ATOM 624 C C . GLY A 1 83 ? 6.054 -0.382 9.996 1.00 94.38 83 GLY A C 1
ATOM 625 O O . GLY A 1 83 ? 4.899 -0.189 10.374 1.00 94.38 83 GLY A O 1
ATOM 626 N N . GLU A 1 84 ? 7.092 0.325 10.452 1.00 94.31 84 GLU A N 1
ATOM 627 C CA . GLU A 1 84 ? 6.990 1.350 11.507 1.00 94.31 84 GLU A CA 1
ATOM 628 C C . GLU A 1 84 ? 6.500 2.717 10.999 1.00 94.31 84 GLU A C 1
ATOM 630 O O . GLU A 1 84 ? 6.241 3.640 11.776 1.00 94.31 84 GLU A O 1
ATOM 635 N N . ARG A 1 85 ? 6.387 2.891 9.678 1.00 96.19 85 ARG A N 1
ATOM 636 C CA . ARG A 1 85 ? 5.910 4.145 9.088 1.00 96.19 85 ARG A CA 1
ATOM 637 C C . ARG A 1 85 ? 4.398 4.225 9.167 1.00 96.19 85 ARG A C 1
ATOM 639 O O . ARG A 1 85 ? 3.710 3.230 9.331 1.00 96.19 85 ARG A O 1
ATOM 646 N N . ARG A 1 86 ? 3.862 5.431 8.998 1.00 96.19 86 ARG A N 1
ATOM 647 C CA . ARG A 1 86 ? 2.419 5.660 9.101 1.00 96.19 86 ARG A CA 1
ATOM 648 C C . ARG A 1 86 ? 1.677 5.119 7.884 1.00 96.19 86 ARG A C 1
ATOM 650 O O . ARG A 1 86 ? 2.164 5.264 6.762 1.00 96.19 86 ARG A O 1
ATOM 657 N N . ILE A 1 87 ? 0.454 4.626 8.081 1.00 96.06 87 ILE A N 1
ATOM 658 C CA . ILE A 1 87 ? -0.484 4.269 6.996 1.00 96.06 87 ILE A CA 1
ATOM 659 C C . ILE A 1 87 ? -0.553 5.390 5.943 1.00 96.06 87 ILE A C 1
ATOM 661 O O . ILE A 1 87 ? -0.387 5.149 4.741 1.00 96.06 87 ILE A O 1
ATOM 665 N N . ARG A 1 88 ? -0.696 6.639 6.408 1.00 97.38 88 ARG A N 1
ATOM 666 C CA . ARG A 1 88 ? -0.699 7.841 5.564 1.00 97.38 88 ARG A CA 1
ATOM 667 C C . ARG A 1 88 ? 0.515 7.960 4.650 1.00 97.38 88 ARG A C 1
ATOM 669 O O . ARG A 1 88 ? 0.377 8.407 3.510 1.00 97.38 88 ARG A O 1
ATOM 676 N N . ASP A 1 89 ? 1.699 7.600 5.129 1.00 97.75 89 ASP A N 1
ATOM 677 C CA . ASP A 1 89 ? 2.934 7.771 4.369 1.00 97.75 89 ASP A CA 1
ATOM 678 C C . ASP A 1 89 ? 2.938 6.882 3.122 1.00 97.75 89 ASP A C 1
ATOM 680 O O . ASP A 1 89 ? 3.303 7.335 2.031 1.00 97.75 89 ASP A O 1
ATOM 684 N N . LEU A 1 90 ? 2.506 5.624 3.268 1.00 97.69 90 LEU A N 1
ATOM 685 C CA . LEU A 1 90 ? 2.387 4.712 2.136 1.00 97.69 90 LEU A CA 1
ATOM 686 C C . LEU A 1 90 ? 1.244 5.136 1.210 1.00 97.69 90 LEU A C 1
ATOM 688 O O . LEU A 1 90 ? 1.431 5.156 -0.008 1.00 97.69 90 LEU A O 1
ATOM 692 N N . PHE A 1 91 ? 0.097 5.550 1.759 1.00 98.06 91 PHE A N 1
ATOM 693 C CA . PHE A 1 91 ? -1.017 6.059 0.957 1.00 98.06 91 PHE A CA 1
ATOM 694 C C . PHE A 1 91 ? -0.597 7.224 0.052 1.00 98.06 91 PHE A C 1
ATOM 696 O O . PHE A 1 91 ? -0.811 7.180 -1.161 1.00 98.06 91 PHE A O 1
ATOM 703 N N . VAL A 1 92 ? 0.050 8.246 0.620 1.00 97.69 92 VAL A N 1
ATOM 704 C CA . VAL A 1 92 ? 0.528 9.418 -0.126 1.00 97.69 92 VAL A CA 1
ATOM 705 C C . VAL A 1 92 ? 1.562 9.006 -1.169 1.00 97.69 92 VAL A C 1
ATOM 707 O O . VAL A 1 92 ? 1.495 9.474 -2.303 1.00 97.69 92 VAL A O 1
ATOM 710 N N . ARG A 1 93 ? 2.477 8.083 -0.841 1.00 97.25 93 ARG A N 1
ATOM 711 C CA . ARG A 1 93 ? 3.460 7.583 -1.811 1.00 97.25 93 ARG A CA 1
ATOM 712 C C . ARG A 1 93 ? 2.798 6.886 -2.999 1.00 97.25 93 ARG A C 1
ATOM 714 O O . ARG A 1 93 ? 3.208 7.130 -4.134 1.00 97.25 93 ARG A O 1
ATOM 721 N N . MET A 1 94 ? 1.814 6.023 -2.753 1.00 96.81 94 MET A N 1
ATOM 722 C CA . MET A 1 94 ? 1.089 5.322 -3.815 1.00 96.81 94 MET A CA 1
ATOM 723 C C . MET A 1 94 ? 0.282 6.289 -4.665 1.00 96.81 94 MET A C 1
ATOM 725 O O . MET A 1 94 ? 0.365 6.241 -5.890 1.00 96.81 94 MET A O 1
ATOM 729 N N . ARG A 1 95 ? -0.463 7.191 -4.020 1.00 95.94 95 ARG A N 1
ATOM 730 C CA . ARG A 1 95 ? -1.242 8.208 -4.712 1.00 95.94 95 ARG A CA 1
ATOM 731 C C . ARG A 1 95 ? -0.299 9.047 -5.567 1.00 95.94 95 ARG A C 1
ATOM 733 O O . ARG A 1 95 ? -0.403 9.022 -6.780 1.00 95.94 95 ARG A O 1
ATOM 740 N N . ASP A 1 96 ? 0.679 9.719 -4.989 1.00 95.19 96 ASP A N 1
ATOM 741 C CA . ASP A 1 96 ? 1.392 10.778 -5.707 1.00 95.19 96 ASP A CA 1
ATOM 742 C C . ASP A 1 96 ? 2.501 10.261 -6.633 1.00 95.19 96 ASP A C 1
ATOM 744 O O . ASP A 1 96 ? 2.928 10.986 -7.527 1.00 95.19 96 ASP A O 1
ATOM 748 N N . GLY A 1 97 ? 2.951 9.014 -6.455 1.00 93.62 97 GLY A N 1
ATOM 749 C CA . GLY A 1 97 ? 4.080 8.459 -7.202 1.00 93.62 97 GLY A CA 1
ATOM 750 C C . GLY A 1 97 ? 3.793 7.233 -8.064 1.00 93.62 97 GLY A C 1
ATOM 751 O O . GLY A 1 97 ? 4.706 6.818 -8.776 1.00 93.62 97 GLY A O 1
ATOM 752 N N . MET A 1 98 ? 2.600 6.628 -7.993 1.00 95.19 98 MET A N 1
ATOM 753 C CA . MET A 1 98 ? 2.318 5.368 -8.690 1.00 95.19 98 MET A CA 1
ATOM 754 C C . MET A 1 98 ? 1.013 5.393 -9.498 1.00 95.19 98 MET A C 1
ATOM 756 O O . MET A 1 98 ? 0.035 5.997 -9.064 1.00 95.19 98 MET A O 1
ATOM 760 N N . PRO A 1 99 ? 0.948 4.667 -10.624 1.00 93.19 99 PRO A N 1
ATOM 761 C CA . PRO A 1 99 ? 2.107 4.212 -11.391 1.00 93.19 99 PRO A CA 1
ATOM 762 C C . PRO A 1 99 ? 2.891 5.418 -11.964 1.00 93.19 99 PRO A C 1
ATOM 764 O O . PRO A 1 99 ? 2.308 6.490 -12.146 1.00 93.19 99 PRO A O 1
ATOM 767 N N . PRO A 1 100 ? 4.201 5.276 -12.250 1.00 90.25 100 PRO A N 1
ATOM 768 C CA . PRO A 1 100 ? 5.022 6.366 -12.797 1.00 90.25 100 PRO A CA 1
ATOM 769 C C . PRO A 1 100 ? 4.600 6.783 -14.215 1.00 90.25 100 PRO A C 1
ATOM 771 O O . PRO A 1 100 ? 4.901 7.889 -14.655 1.00 90.25 100 PRO A O 1
ATOM 774 N N . ALA A 1 101 ? 3.893 5.904 -14.924 1.00 86.19 101 ALA A N 1
ATOM 775 C CA . ALA A 1 101 ? 3.267 6.163 -16.210 1.00 86.19 101 ALA A CA 1
ATOM 776 C C . ALA A 1 101 ? 1.934 5.400 -16.291 1.00 86.19 101 ALA A C 1
ATOM 778 O O . ALA A 1 101 ? 1.744 4.398 -15.604 1.00 86.19 101 ALA A O 1
ATOM 779 N N . GLY A 1 102 ? 1.012 5.863 -17.137 1.00 85.19 102 GLY A N 1
ATOM 780 C CA . GLY A 1 102 ? -0.302 5.240 -17.324 1.00 85.19 102 GLY A CA 1
ATOM 781 C C . GLY A 1 102 ? -1.413 5.829 -16.449 1.00 85.19 102 GLY A C 1
ATOM 782 O O . GLY A 1 102 ? -1.292 6.912 -15.873 1.00 85.19 102 GLY A O 1
ATOM 783 N N . VAL A 1 103 ? -2.552 5.132 -16.396 1.00 86.81 103 VAL A N 1
ATOM 784 C CA . VAL A 1 103 ? -3.771 5.639 -15.751 1.00 86.81 103 VAL A CA 1
ATOM 785 C C . VAL A 1 103 ? -3.750 5.362 -14.253 1.00 86.81 103 VAL A C 1
ATOM 787 O O . VAL A 1 103 ? -3.882 4.224 -13.792 1.00 86.81 103 VAL A O 1
ATOM 790 N N . ARG A 1 104 ? -3.679 6.441 -13.477 1.00 90.69 104 ARG A N 1
ATOM 791 C CA . ARG A 1 104 ? -3.720 6.388 -12.016 1.00 90.69 104 ARG A CA 1
ATOM 792 C C . ARG A 1 104 ? -5.103 5.956 -11.491 1.00 90.69 104 ARG A C 1
ATOM 794 O O . ARG A 1 104 ? -6.122 6.385 -12.050 1.00 90.69 104 ARG A O 1
ATOM 801 N N . PRO A 1 105 ? -5.168 5.106 -10.446 1.00 90.38 105 PRO A N 1
ATOM 802 C CA . PRO A 1 105 ? -6.413 4.812 -9.738 1.00 90.38 105 PRO A CA 1
ATOM 803 C C . PRO A 1 105 ? -7.156 6.074 -9.271 1.00 90.38 105 PRO A C 1
ATOM 805 O O . PRO A 1 105 ? -6.555 7.128 -9.058 1.00 90.38 105 PRO A O 1
ATOM 808 N N . ARG A 1 106 ? -8.481 5.970 -9.117 1.00 88.81 106 ARG A N 1
ATOM 809 C CA . ARG A 1 106 ? -9.364 7.076 -8.704 1.00 88.81 106 ARG A CA 1
ATOM 810 C C . ARG A 1 106 ? -10.277 6.657 -7.553 1.00 88.81 106 ARG A C 1
ATOM 812 O O . ARG A 1 106 ? -10.462 5.463 -7.311 1.00 88.81 106 ARG A O 1
ATOM 819 N N . GLY A 1 107 ? -10.863 7.645 -6.877 1.00 92.56 107 GLY A N 1
ATOM 820 C CA . GLY A 1 107 ? -11.754 7.418 -5.738 1.00 92.56 107 GLY A CA 1
ATOM 821 C C . GLY A 1 107 ? -11.066 6.598 -4.648 1.00 92.56 107 GLY A C 1
ATOM 822 O O . GLY A 1 107 ? -9.899 6.828 -4.337 1.00 92.56 107 GLY A O 1
ATOM 823 N N . GLU A 1 108 ? -11.768 5.596 -4.128 1.00 95.75 108 GLU A N 1
ATOM 824 C CA . GLU A 1 108 ? -11.284 4.730 -3.044 1.00 95.75 108 GLU A CA 1
ATOM 825 C C . GLU A 1 108 ? -10.256 3.682 -3.487 1.00 95.75 108 GLU A C 1
ATOM 827 O O . GLU A 1 108 ? -9.729 2.949 -2.656 1.00 95.75 108 GLU A O 1
ATOM 832 N N . SER A 1 109 ? -9.921 3.606 -4.779 1.00 97.00 109 SER A N 1
ATOM 833 C CA . SER A 1 109 ? -9.075 2.529 -5.312 1.00 97.00 109 SER A CA 1
ATOM 834 C C . SER A 1 109 ? -7.712 2.439 -4.616 1.00 97.00 109 SER A C 1
ATOM 836 O O . SER A 1 109 ? -7.263 1.341 -4.313 1.00 97.00 109 SER A O 1
ATOM 838 N N . TYR A 1 110 ? -7.058 3.567 -4.309 1.00 97.81 110 TYR A N 1
ATOM 839 C CA . TYR A 1 110 ? -5.784 3.539 -3.573 1.00 97.81 110 TYR A CA 1
ATOM 840 C C . TYR A 1 110 ? -5.946 3.105 -2.116 1.00 97.81 110 TYR A C 1
ATOM 842 O O . TYR A 1 110 ? -5.071 2.420 -1.597 1.00 97.81 110 TYR A O 1
ATOM 850 N N . THR A 1 111 ? -7.046 3.481 -1.464 1.00 98.12 111 THR A N 1
ATOM 851 C CA . THR A 1 111 ? -7.365 3.019 -0.106 1.00 98.12 111 THR A CA 1
ATOM 852 C C . THR A 1 111 ? -7.607 1.513 -0.107 1.00 98.12 111 THR A C 1
ATOM 854 O O . THR A 1 111 ? -7.080 0.799 0.738 1.00 98.12 111 THR A O 1
ATOM 857 N N . ASN A 1 112 ? -8.321 1.003 -1.109 1.00 98.62 112 ASN A N 1
ATOM 858 C CA . ASN A 1 112 ? -8.560 -0.426 -1.274 1.00 98.62 112 ASN A CA 1
ATOM 859 C C . ASN A 1 112 ? -7.253 -1.179 -1.558 1.00 98.62 112 ASN A C 1
ATOM 861 O O . ASN A 1 112 ? -6.978 -2.189 -0.917 1.00 98.62 112 ASN A O 1
ATOM 865 N N . VAL A 1 113 ? -6.394 -0.665 -2.449 1.00 98.50 113 VAL A N 1
ATOM 866 C CA . VAL A 1 113 ? -5.054 -1.236 -2.676 1.00 98.50 113 VAL A CA 1
ATOM 867 C C . VAL A 1 113 ? -4.235 -1.232 -1.383 1.00 98.50 113 VAL A C 1
ATOM 869 O O . VAL A 1 113 ? -3.599 -2.236 -1.087 1.00 98.50 113 VAL A O 1
ATOM 872 N N . LEU A 1 114 ? -4.288 -0.169 -0.572 1.00 98.06 114 LEU A N 1
ATOM 873 C CA . LEU A 1 114 ? -3.611 -0.141 0.727 1.00 98.06 114 LEU A CA 1
ATOM 874 C C . LEU A 1 114 ? -4.120 -1.246 1.661 1.00 98.06 114 LEU A C 1
ATOM 876 O O . LEU A 1 114 ? -3.313 -1.972 2.231 1.00 98.06 114 LEU A O 1
ATOM 880 N N . ALA A 1 115 ? -5.439 -1.428 1.757 1.00 98.12 115 ALA A N 1
ATOM 881 C CA . ALA A 1 115 ? -6.046 -2.520 2.518 1.00 98.12 115 ALA A CA 1
ATOM 882 C C . ALA A 1 115 ? -5.592 -3.901 2.013 1.00 98.12 115 ALA A C 1
ATOM 884 O O . ALA A 1 115 ? -5.329 -4.808 2.802 1.00 98.12 115 ALA A O 1
ATOM 885 N N . TYR A 1 116 ? -5.443 -4.064 0.696 1.00 98.56 116 TYR A N 1
ATOM 886 C CA . TYR A 1 116 ? -4.882 -5.288 0.132 1.00 98.56 116 TYR A CA 1
ATOM 887 C C . TYR A 1 116 ? -3.411 -5.490 0.509 1.00 98.56 116 TYR A C 1
ATOM 889 O O . TYR A 1 116 ? -3.035 -6.608 0.844 1.00 98.56 116 TYR A O 1
ATOM 897 N N . LEU A 1 117 ? -2.589 -4.438 0.506 1.00 97.75 117 LEU A N 1
ATOM 898 C CA . LEU A 1 117 ? -1.188 -4.534 0.928 1.00 97.75 117 LEU A CA 1
ATOM 899 C C . LEU A 1 117 ? -1.052 -4.888 2.412 1.00 97.75 117 LEU A C 1
ATOM 901 O O . LEU A 1 117 ? -0.168 -5.668 2.754 1.00 97.75 117 LEU A O 1
ATOM 905 N N . LEU A 1 118 ? -1.935 -4.379 3.275 1.00 97.00 118 LEU A N 1
ATOM 906 C CA . LEU A 1 118 ? -2.007 -4.797 4.679 1.00 97.00 118 LEU A CA 1
ATOM 907 C C . L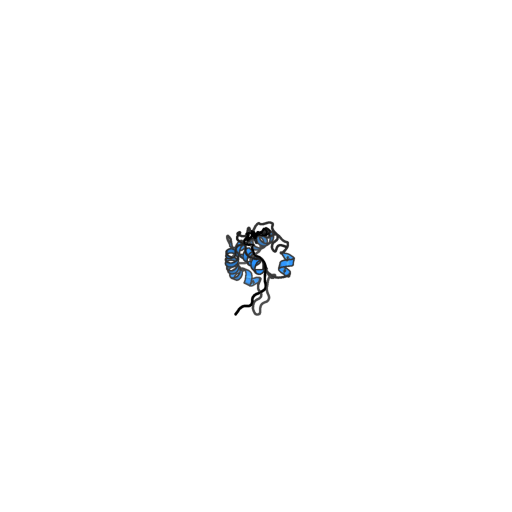EU A 1 118 ? -2.283 -6.305 4.780 1.00 97.00 118 LEU A C 1
ATOM 909 O O . LEU A 1 118 ? -1.521 -7.026 5.421 1.00 97.00 118 LEU A O 1
ATOM 913 N N . ARG A 1 119 ? -3.289 -6.805 4.048 1.00 97.25 119 ARG A N 1
ATOM 914 C CA . ARG A 1 119 ? -3.584 -8.246 3.968 1.00 97.25 119 ARG A CA 1
ATOM 915 C C . ARG A 1 119 ? -2.405 -9.062 3.429 1.00 97.25 119 ARG A C 1
ATOM 917 O O . ARG A 1 119 ? -2.118 -10.139 3.942 1.00 97.25 119 ARG A O 1
ATOM 924 N N . LEU A 1 120 ? -1.736 -8.569 2.387 1.00 96.88 120 LEU A N 1
ATOM 925 C CA . LEU A 1 120 ? -0.582 -9.223 1.762 1.00 96.88 120 LEU A CA 1
ATOM 926 C C . LEU A 1 120 ? 0.610 -9.334 2.727 1.00 96.88 120 LEU A C 1
ATOM 928 O O . LEU A 1 120 ? 1.431 -10.235 2.583 1.00 96.88 120 LEU A O 1
ATOM 932 N N . ASN A 1 121 ? 0.676 -8.443 3.717 1.00 95.94 121 ASN A N 1
ATOM 933 C CA . ASN A 1 121 ? 1.659 -8.440 4.798 1.00 95.94 121 ASN A CA 1
ATOM 934 C C . ASN A 1 121 ? 1.078 -8.989 6.114 1.00 95.94 121 ASN A C 1
ATOM 936 O O . ASN A 1 121 ? 1.519 -8.621 7.195 1.00 95.94 121 ASN A O 1
ATOM 940 N N . SER A 1 122 ? 0.097 -9.894 6.022 1.00 93.62 122 SER A N 1
ATOM 941 C CA . SER A 1 122 ? -0.456 -10.666 7.146 1.00 93.62 122 SER A CA 1
ATOM 942 C C . SER A 1 122 ? -1.130 -9.858 8.260 1.00 93.62 122 SER A C 1
ATOM 944 O O . SER A 1 122 ? -1.423 -10.412 9.319 1.00 93.62 122 SER A O 1
ATOM 946 N N . VAL A 1 123 ? -1.451 -8.583 8.030 1.00 93.50 123 VAL A N 1
ATOM 947 C CA . VAL A 1 123 ? -2.333 -7.838 8.936 1.00 93.50 123 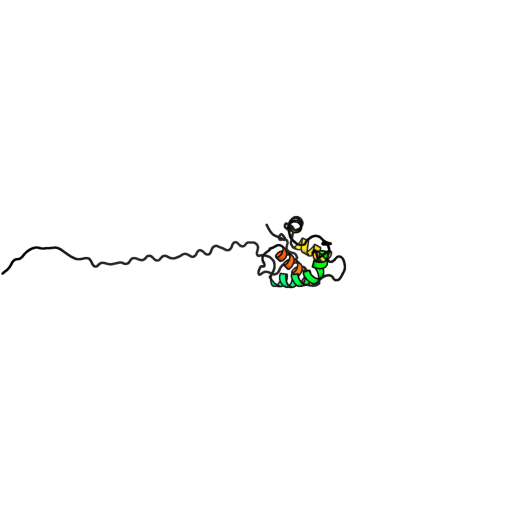VAL A CA 1
ATOM 948 C C . VAL A 1 123 ? -3.736 -8.448 8.813 1.00 93.50 123 VAL A C 1
ATOM 950 O O . VAL A 1 123 ? -4.198 -8.643 7.689 1.00 93.50 123 VAL A O 1
ATOM 953 N N . PRO A 1 124 ? -4.425 -8.804 9.913 1.00 93.19 124 PRO A N 1
ATOM 954 C CA . PRO A 1 124 ? -5.779 -9.348 9.844 1.00 93.19 124 PRO A CA 1
ATOM 955 C C . PRO A 1 124 ? -6.796 -8.271 9.437 1.00 93.19 124 PRO A C 1
ATOM 957 O O . PRO A 1 124 ? -6.596 -7.087 9.682 1.00 93.19 124 PRO A O 1
ATOM 960 N N . ALA A 1 125 ? -7.919 -8.671 8.838 1.00 95.38 125 ALA A N 1
ATOM 961 C CA . ALA A 1 125 ? -9.010 -7.741 8.539 1.00 95.38 125 ALA A CA 1
ATOM 962 C C . ALA A 1 125 ? -9.837 -7.436 9.798 1.00 95.38 125 ALA A C 1
ATOM 964 O O . ALA A 1 125 ? -10.070 -8.316 10.625 1.00 95.38 125 ALA A O 1
ATOM 965 N N . GLY A 1 126 ? -10.317 -6.198 9.913 1.00 93.50 126 GLY A N 1
ATOM 966 C CA . GLY A 1 126 ? -11.218 -5.738 10.968 1.00 93.50 126 GLY A CA 1
ATOM 967 C C . GLY A 1 126 ? -12.606 -5.351 10.452 1.00 93.50 126 GLY A C 1
ATOM 968 O O . GLY A 1 126 ? -12.974 -5.597 9.301 1.00 93.50 126 GLY A O 1
ATOM 969 N N 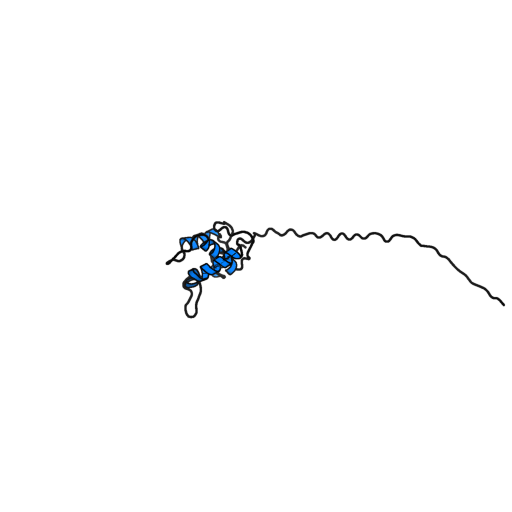. ALA A 1 127 ? -13.393 -4.738 11.336 1.00 91.94 127 ALA A N 1
ATOM 970 C CA . ALA A 1 127 ? -14.742 -4.256 11.026 1.00 91.94 127 ALA A CA 1
ATOM 971 C C . ALA A 1 127 ? -14.775 -2.781 10.588 1.00 91.94 127 ALA A C 1
ATOM 973 O O . ALA A 1 127 ? -15.760 -2.333 10.004 1.00 91.94 127 ALA A O 1
ATOM 974 N N . THR A 1 128 ? -13.709 -2.028 10.862 1.00 93.25 128 THR A N 1
ATOM 975 C CA . THR A 1 128 ? -13.636 -0.593 10.579 1.00 93.25 128 THR A CA 1
ATOM 976 C C . THR A 1 128 ? -13.002 -0.362 9.207 1.00 93.25 128 THR A C 1
ATOM 978 O O . THR A 1 128 ? -11.934 -0.918 8.933 1.00 93.25 128 THR A O 1
ATOM 981 N N . PRO A 1 129 ? -13.618 0.453 8.330 1.00 95.81 129 PRO A N 1
ATOM 982 C CA . PRO A 1 129 ? -12.986 0.860 7.084 1.00 95.81 129 PRO A CA 1
ATOM 983 C C . PRO A 1 129 ? -11.639 1.546 7.324 1.00 95.81 129 PRO A C 1
ATOM 985 O O . PRO A 1 129 ? -11.500 2.346 8.247 1.00 95.81 129 PRO A O 1
ATOM 988 N N . LEU A 1 130 ? -10.660 1.251 6.469 1.00 96.31 130 LEU A N 1
ATOM 989 C CA . LEU A 1 130 ? -9.343 1.881 6.518 1.00 96.31 130 LEU A CA 1
ATOM 990 C C . LEU A 1 130 ? -9.461 3.399 6.336 1.00 96.31 130 LEU A C 1
ATOM 992 O O . LEU A 1 130 ? -9.945 3.851 5.296 1.00 96.31 130 LEU A O 1
ATOM 996 N N . ASP A 1 131 ? -8.943 4.167 7.296 1.00 95.75 131 ASP A N 1
ATOM 997 C CA . ASP A 1 131 ? -8.628 5.582 7.094 1.00 95.75 131 ASP A CA 1
ATOM 998 C C . ASP A 1 131 ? -7.244 5.701 6.426 1.00 95.75 131 ASP A C 1
ATOM 1000 O O . ASP A 1 131 ? -6.220 5.463 7.077 1.00 95.75 131 ASP A O 1
ATOM 1004 N N . PRO A 1 132 ? -7.169 6.088 5.138 1.00 95.31 132 PRO A N 1
ATOM 1005 C CA . PRO A 1 132 ? -5.903 6.199 4.422 1.00 95.31 132 PRO A CA 1
ATOM 1006 C C . PRO A 1 132 ? -4.994 7.318 4.947 1.00 95.31 132 PRO A C 1
ATOM 1008 O O . PRO A 1 132 ? -3.834 7.388 4.544 1.00 95.31 132 PRO A O 1
ATOM 1011 N N . LEU A 1 133 ? -5.494 8.220 5.796 1.00 95.75 133 LEU A N 1
ATOM 1012 C CA . LEU A 1 133 ? -4.731 9.325 6.378 1.00 95.75 133 LEU A CA 1
ATOM 1013 C C . LEU A 1 133 ? -4.392 9.108 7.858 1.00 95.75 133 LEU A C 1
ATOM 1015 O O . LEU A 1 133 ? -3.853 10.024 8.489 1.00 95.75 133 LEU A O 1
ATOM 1019 N N . SER A 1 134 ? -4.631 7.899 8.372 1.00 93.44 134 SER A N 1
ATOM 1020 C CA . SER A 1 134 ? -4.285 7.505 9.734 1.00 93.44 134 SER A CA 1
ATOM 1021 C C . SER A 1 134 ? -2.790 7.673 10.039 1.00 93.44 134 SER A C 1
ATOM 1023 O O . SER A 1 134 ? -1.913 7.477 9.186 1.00 93.44 134 SER A O 1
ATOM 1025 N N . TYR A 1 135 ? -2.514 8.033 11.293 1.00 93.81 135 TYR A N 1
ATOM 1026 C CA . TYR A 1 135 ? -1.173 8.179 11.860 1.00 93.81 135 TYR A CA 1
ATOM 1027 C C . TYR A 1 135 ? -0.689 6.917 12.590 1.00 93.81 135 TYR A C 1
ATOM 1029 O O . TYR A 1 135 ? 0.421 6.930 13.117 1.00 93.81 135 TYR A O 1
ATOM 1037 N N . GLU A 1 136 ? -1.489 5.850 12.596 1.00 90.81 136 GLU A N 1
ATOM 1038 C CA . GLU A 1 136 ? -1.087 4.535 13.098 1.00 90.81 136 GLU A CA 1
ATOM 1039 C C . GLU A 1 136 ? 0.077 3.961 12.262 1.00 90.81 136 GLU A C 1
ATOM 1041 O O . GLU A 1 136 ? 0.158 4.243 11.053 1.00 90.81 136 GLU A O 1
ATOM 1046 N N . PRO A 1 137 ? 0.968 3.152 12.866 1.00 93.31 137 PRO A N 1
ATOM 1047 C CA . PRO A 1 137 ? 1.960 2.372 12.129 1.00 93.31 137 PRO A CA 1
ATOM 1048 C C . PRO A 1 137 ? 1.302 1.456 11.088 1.00 93.31 137 PRO A C 1
ATOM 1050 O O . PRO A 1 137 ? 0.186 0.979 11.284 1.00 93.31 137 PRO A O 1
ATOM 1053 N N . LEU A 1 138 ? 1.992 1.198 9.978 1.00 93.75 138 LEU A N 1
ATOM 1054 C CA . LEU A 1 138 ? 1.445 0.444 8.855 1.00 93.75 138 LEU A CA 1
ATOM 1055 C C . LEU A 1 138 ? 1.247 -1.032 9.200 1.00 93.75 138 LEU A C 1
ATOM 1057 O O . LEU A 1 138 ? 0.198 -1.580 8.881 1.00 93.75 138 LEU A O 1
ATOM 1061 N N . LEU A 1 139 ? 2.248 -1.671 9.808 1.00 91.69 139 LEU A N 1
ATOM 1062 C CA . LEU A 1 139 ? 2.188 -3.097 10.158 1.00 91.69 139 LEU A CA 1
ATOM 1063 C C . LEU A 1 139 ? 2.049 -3.343 11.666 1.00 91.69 139 LEU A C 1
ATOM 1065 O O . LEU A 1 139 ? 1.950 -4.493 12.077 1.00 91.69 139 LEU A O 1
ATOM 1069 N N . GLY A 1 140 ? 1.961 -2.272 12.463 1.00 73.56 140 GLY A N 1
ATOM 1070 C CA . GLY A 1 140 ? 1.948 -2.351 13.924 1.00 73.56 140 GLY A CA 1
ATOM 1071 C C . GLY A 1 140 ? 3.266 -2.890 14.508 1.00 73.56 140 GLY A C 1
ATOM 1072 O O . GLY A 1 140 ? 4.150 -3.306 13.758 1.00 73.56 140 GLY A O 1
ATOM 1073 N N . PRO A 1 141 ? 3.442 -2.823 15.837 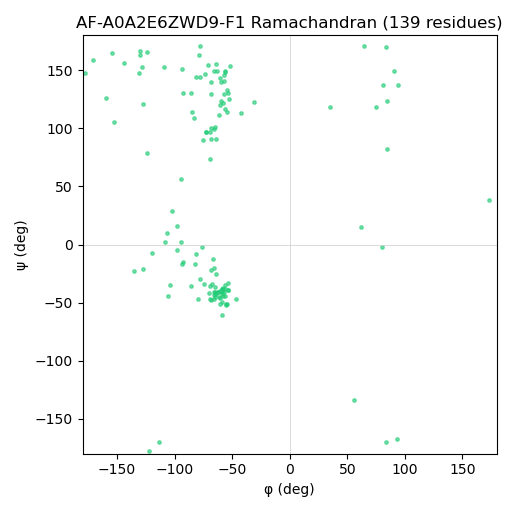1.00 55.94 141 PRO A N 1
ATOM 1074 C CA . PRO A 1 141 ? 4.329 -3.735 16.556 1.00 55.94 141 PRO A CA 1
ATOM 1075 C C . PRO A 1 141 ? 3.761 -5.163 16.619 1.00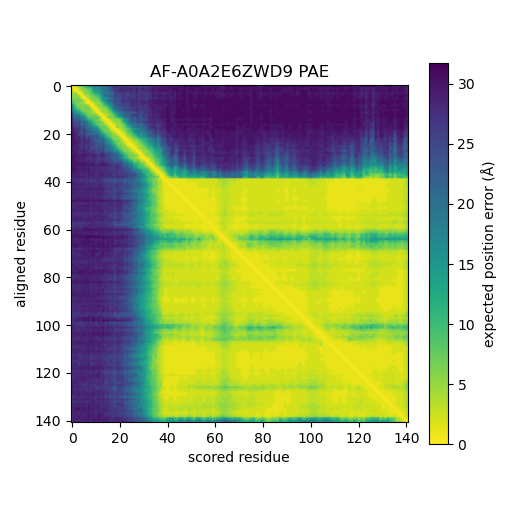 55.94 141 PRO A C 1
ATOM 1077 O O . PRO A 1 141 ? 2.517 -5.318 16.546 1.00 55.94 141 PRO A O 1
#

Secondary structure (DSSP, 8-state):
--------------------------------------S--HHHHHHHHHHHHHHTHHHHS-BTTB--SS--SSSHHHHHHHTTSBHHHHHHHHHHHSSSSS----TTHHHHHHHHHHHHTTPPP-SSPP-TT--SBSS--